Protein AF-A0AB39R1M9-F1 (afdb_monomer)

Structure (mmCIF, N/CA/C/O backbone):
data_AF-A0AB39R1M9-F1
#
_entry.id   AF-A0AB39R1M9-F1
#
loop_
_atom_site.group_PDB
_atom_site.id
_atom_site.type_symbol
_atom_site.label_atom_id
_atom_site.label_alt_id
_atom_site.label_comp_id
_atom_site.label_asym_id
_atom_site.label_entity_id
_atom_site.label_seq_id
_atom_site.pdbx_PDB_ins_code
_atom_site.Cartn_x
_atom_site.Cartn_y
_atom_site.Cartn_z
_atom_site.occupancy
_atom_site.B_iso_or_equiv
_atom_site.auth_seq_id
_atom_site.auth_comp_id
_atom_site.auth_asym_id
_atom_site.auth_atom_id
_atom_site.pdbx_PDB_model_num
ATOM 1 N N . MET A 1 1 ? 3.112 -10.300 -11.325 1.00 66.62 1 MET A N 1
ATOM 2 C CA . MET A 1 1 ? 1.669 -10.602 -11.165 1.00 66.62 1 MET A CA 1
ATOM 3 C C . MET A 1 1 ? 1.001 -9.441 -10.458 1.00 66.62 1 MET A C 1
ATOM 5 O O . MET A 1 1 ? 1.667 -8.764 -9.689 1.00 66.62 1 MET A O 1
ATOM 9 N N . ARG A 1 2 ? -0.262 -9.147 -10.774 1.00 85.62 2 ARG A N 1
ATOM 10 C CA . ARG A 1 2 ? -0.989 -8.031 -10.149 1.00 85.62 2 ARG A CA 1
ATOM 11 C C . ARG A 1 2 ? -1.494 -8.482 -8.784 1.00 85.62 2 ARG A C 1
ATOM 13 O O . ARG A 1 2 ? -2.061 -9.567 -8.705 1.00 85.62 2 ARG A O 1
ATOM 20 N N . GLY A 1 3 ? -1.305 -7.648 -7.768 1.00 88.69 3 GLY A N 1
ATOM 21 C CA . GLY A 1 3 ? -1.725 -7.949 -6.406 1.00 88.69 3 GLY A CA 1
ATOM 22 C C . GLY A 1 3 ? -3.008 -7.225 -5.999 1.00 88.69 3 GLY A C 1
ATOM 23 O O . GLY A 1 3 ? -3.229 -6.086 -6.416 1.00 88.69 3 GLY A O 1
ATOM 24 N N . LEU A 1 4 ? -3.831 -7.867 -5.169 1.00 92.75 4 LEU A N 1
ATOM 25 C CA . LEU A 1 4 ? -4.910 -7.225 -4.415 1.00 92.75 4 LEU A CA 1
ATOM 26 C C . LEU A 1 4 ? -4.599 -7.347 -2.923 1.00 92.75 4 LEU A C 1
ATOM 28 O O . LEU A 1 4 ? -4.697 -8.434 -2.353 1.00 92.75 4 LEU A O 1
ATOM 32 N N . TYR A 1 5 ? -4.249 -6.217 -2.316 1.00 93.50 5 TYR A N 1
ATOM 33 C CA . TYR A 1 5 ? -3.889 -6.102 -0.907 1.00 93.50 5 TYR A CA 1
ATOM 34 C C . TYR A 1 5 ? -4.991 -5.365 -0.155 1.00 93.50 5 TYR A C 1
ATOM 36 O O . TYR A 1 5 ? -5.406 -4.278 -0.562 1.00 93.50 5 TYR A O 1
ATOM 44 N N . VAL A 1 6 ? -5.465 -5.958 0.934 1.00 94.50 6 VAL A N 1
ATOM 45 C CA 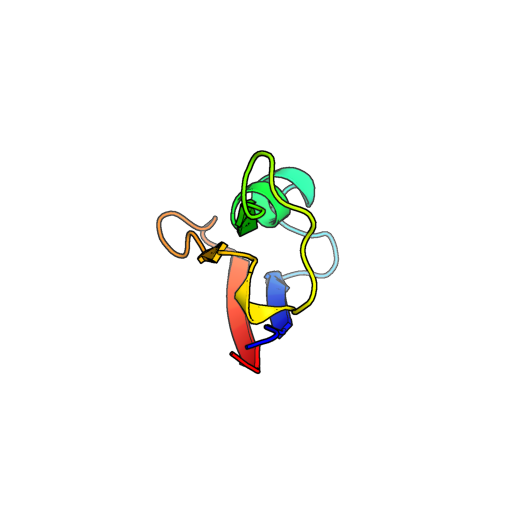. VAL A 1 6 ? -6.537 -5.413 1.768 1.00 94.50 6 VAL A CA 1
ATOM 46 C C . VAL A 1 6 ? -5.982 -5.129 3.152 1.00 94.50 6 VAL A C 1
ATOM 48 O O . VAL A 1 6 ? -5.499 -6.039 3.819 1.00 94.50 6 VAL A O 1
ATOM 51 N N . PHE A 1 7 ? -6.086 -3.875 3.585 1.00 95.00 7 PHE A N 1
ATOM 52 C CA . PHE A 1 7 ? -5.873 -3.492 4.976 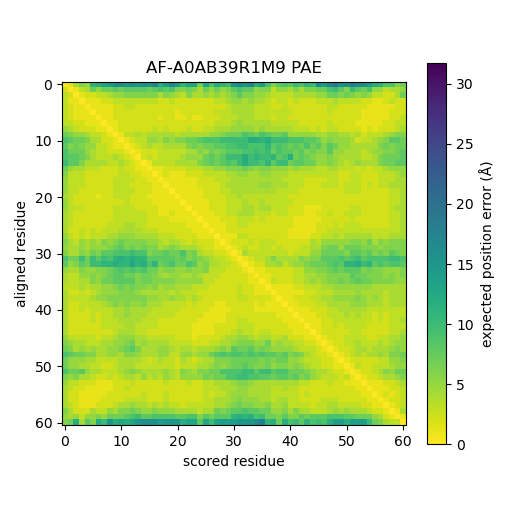1.00 95.00 7 PHE A CA 1
ATOM 53 C C . PHE A 1 7 ? -7.230 -3.448 5.677 1.00 95.00 7 PHE A C 1
ATOM 55 O O . PHE A 1 7 ? -8.078 -2.623 5.336 1.00 95.00 7 PHE A O 1
ATOM 62 N N . ALA A 1 8 ? -7.445 -4.358 6.621 1.00 94.25 8 ALA A N 1
ATOM 63 C CA . ALA A 1 8 ? -8.653 -4.424 7.430 1.00 94.25 8 ALA A CA 1
ATOM 64 C C . ALA A 1 8 ? -8.391 -3.810 8.808 1.00 94.25 8 ALA A C 1
ATOM 66 O O . ALA A 1 8 ? -7.395 -4.145 9.450 1.00 94.25 8 ALA A O 1
ATOM 67 N N . HIS A 1 9 ? -9.291 -2.930 9.241 1.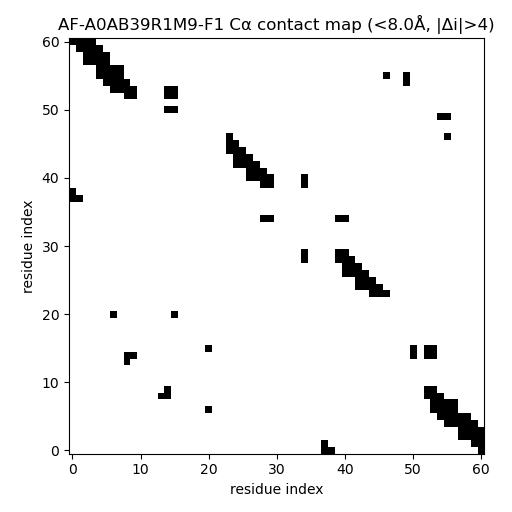00 94.44 9 HIS A N 1
ATOM 68 C CA . HIS A 1 9 ? -9.313 -2.363 10.588 1.00 94.44 9 HIS A CA 1
ATOM 69 C C . HIS A 1 9 ? -10.296 -3.141 11.472 1.00 94.44 9 HIS A C 1
ATOM 71 O O . HIS A 1 9 ? -11.257 -3.726 10.965 1.00 94.44 9 HIS A O 1
ATOM 77 N N . ASP A 1 10 ? -10.059 -3.132 12.781 1.00 92.00 10 ASP A N 1
ATOM 78 C CA . ASP A 1 10 ? -10.936 -3.733 13.793 1.00 92.00 10 ASP A CA 1
ATOM 79 C C . ASP A 1 10 ? -12.275 -2.984 13.973 1.00 92.00 10 ASP A C 1
ATOM 81 O O . ASP A 1 10 ? -13.278 -3.587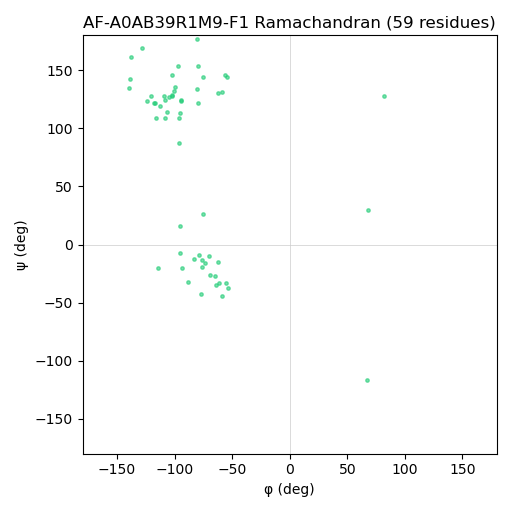 14.361 1.00 92.00 10 ASP A O 1
ATOM 85 N N . ASP A 1 11 ? -12.305 -1.681 13.674 1.00 90.31 11 ASP A N 1
ATOM 86 C CA . ASP A 1 11 ? -13.465 -0.806 13.811 1.00 90.31 11 ASP A CA 1
ATOM 87 C C . ASP A 1 11 ? -13.791 0.005 12.540 1.00 90.31 11 ASP A C 1
ATOM 89 O O . ASP A 1 11 ? -13.036 0.067 11.569 1.00 90.31 11 ASP A O 1
ATOM 93 N N . GLN A 1 12 ? -14.970 0.637 12.547 1.00 89.31 12 GLN A N 1
ATOM 94 C CA . GLN A 1 12 ? -15.483 1.432 11.422 1.00 89.31 12 GLN A CA 1
ATOM 95 C C . GLN A 1 12 ? -14.828 2.815 11.269 1.00 89.31 12 GLN A C 1
ATOM 97 O O . GLN A 1 12 ? -15.052 3.483 10.260 1.00 89.31 12 GLN A O 1
ATOM 102 N N . TYR A 1 13 ? -14.087 3.278 12.276 1.00 89.38 13 TYR A N 1
ATOM 103 C CA . TYR A 1 13 ? -13.482 4.611 12.290 1.00 89.38 13 TYR A CA 1
ATOM 104 C C . TYR A 1 13 ? -12.047 4.593 11.752 1.00 89.38 13 TYR A C 1
ATOM 106 O O . TYR A 1 13 ? -11.557 5.627 11.296 1.00 89.38 13 TYR A O 1
ATOM 114 N N . GLY A 1 14 ? -11.410 3.420 11.750 1.00 88.56 14 GLY A N 1
ATOM 115 C CA . GLY A 1 14 ? -10.042 3.216 11.306 1.00 88.56 14 GLY A CA 1
ATOM 116 C C . GLY A 1 14 ? -9.033 3.572 12.400 1.00 88.56 14 GLY A C 1
ATOM 117 O O . GLY A 1 14 ? -9.029 4.672 12.949 1.00 88.56 14 GLY A O 1
ATOM 118 N N . LYS A 1 15 ? -8.123 2.638 12.687 1.00 88.25 15 LYS A N 1
ATOM 119 C CA . LYS A 1 15 ? -7.086 2.775 13.730 1.00 88.25 15 LYS A CA 1
ATOM 120 C C . LYS A 1 15 ? -5.730 3.267 13.239 1.00 88.25 15 LYS A C 1
ATOM 122 O O . LYS A 1 15 ? -4.840 3.529 14.040 1.00 88.25 15 LYS A O 1
ATOM 127 N N . ALA A 1 16 ? -5.550 3.385 11.927 1.00 91.75 16 ALA A N 1
ATOM 128 C CA . ALA A 1 16 ? -4.296 3.829 11.335 1.00 91.75 16 ALA A CA 1
ATOM 129 C C . ALA A 1 16 ? -4.556 4.796 10.174 1.00 91.75 16 ALA A C 1
ATOM 131 O O . ALA A 1 16 ? -5.485 4.578 9.392 1.00 91.75 16 ALA A O 1
ATOM 132 N N . PRO A 1 17 ? -3.730 5.843 10.007 1.00 93.06 17 PRO A N 1
ATOM 133 C CA . PRO A 1 17 ? -3.814 6.715 8.847 1.00 93.06 17 PRO A CA 1
ATOM 134 C C . PRO A 1 17 ? -3.617 5.933 7.545 1.00 93.06 17 PRO A C 1
ATOM 136 O O . PRO A 1 17 ? -2.618 5.235 7.380 1.00 93.06 17 PRO A O 1
ATOM 139 N N . ALA A 1 18 ? -4.506 6.136 6.569 1.00 91.94 18 ALA A N 1
ATOM 140 C CA . ALA A 1 18 ? -4.431 5.455 5.273 1.00 91.94 18 ALA A CA 1
ATOM 141 C C . ALA A 1 18 ? -3.063 5.618 4.587 1.00 91.94 18 ALA A C 1
ATOM 143 O O . ALA A 1 18 ? -2.547 4.670 4.008 1.00 91.94 18 ALA A O 1
ATOM 144 N N . ARG A 1 19 ? -2.433 6.796 4.706 1.00 93.44 19 ARG A N 1
ATOM 145 C CA . ARG A 1 19 ? -1.093 7.045 4.152 1.00 93.44 19 ARG A CA 1
ATOM 146 C C . ARG A 1 19 ? -0.044 6.084 4.716 1.00 93.44 19 ARG A C 1
ATOM 148 O O . ARG A 1 19 ? 0.698 5.503 3.943 1.00 93.44 19 ARG A O 1
ATOM 155 N N . GLN A 1 20 ? -0.048 5.849 6.029 1.00 92.62 20 GLN A N 1
ATOM 156 C CA . GLN A 1 20 ? 0.898 4.937 6.682 1.00 92.62 20 GLN A CA 1
ATOM 157 C C . GLN A 1 20 ? 0.763 3.496 6.168 1.00 92.62 20 GLN A C 1
ATOM 159 O O . GLN A 1 20 ? 1.749 2.762 6.116 1.00 92.62 20 GLN A O 1
ATOM 164 N N . LEU A 1 21 ? -0.460 3.087 5.817 1.00 94.19 21 LEU A N 1
ATOM 165 C CA . LEU A 1 21 ? -0.747 1.769 5.256 1.00 94.19 21 LEU A CA 1
ATOM 166 C C . LEU A 1 21 ? -0.342 1.687 3.781 1.00 94.19 21 LEU A C 1
ATOM 168 O O . LEU A 1 21 ? 0.292 0.720 3.370 1.00 94.19 21 LEU A O 1
ATOM 172 N N . LEU A 1 22 ? -0.638 2.725 2.996 1.00 93.94 22 LEU A N 1
ATOM 173 C CA . LEU A 1 22 ? -0.249 2.802 1.585 1.00 93.94 22 LEU A CA 1
ATOM 174 C C . LEU A 1 22 ? 1.273 2.841 1.402 1.00 93.94 22 LEU A C 1
ATOM 176 O O . LEU A 1 22 ? 1.777 2.209 0.479 1.00 93.94 22 LEU A O 1
ATOM 180 N N . ASP A 1 23 ? 2.006 3.480 2.318 1.00 93.88 23 ASP A N 1
ATOM 181 C CA . ASP A 1 23 ? 3.477 3.512 2.314 1.00 93.88 23 ASP A CA 1
ATOM 182 C C . ASP A 1 23 ? 4.105 2.110 2.480 1.00 93.88 23 ASP A C 1
ATOM 184 O O . ASP A 1 23 ? 5.287 1.913 2.194 1.00 93.88 23 ASP A O 1
ATOM 188 N N . ARG A 1 24 ? 3.330 1.103 2.913 1.00 93.81 24 ARG A N 1
ATOM 189 C CA . ARG A 1 24 ? 3.794 -0.295 2.983 1.00 93.81 24 ARG A CA 1
ATOM 190 C C . ARG A 1 24 ? 3.905 -0.961 1.619 1.00 93.81 24 ARG A C 1
ATOM 192 O O . ARG A 1 24 ? 4.532 -2.013 1.531 1.00 93.81 24 ARG A O 1
ATOM 199 N N . ILE A 1 25 ? 3.304 -0.385 0.580 1.00 93.75 25 ILE A N 1
ATOM 200 C CA . ILE A 1 25 ? 3.341 -0.915 -0.780 1.0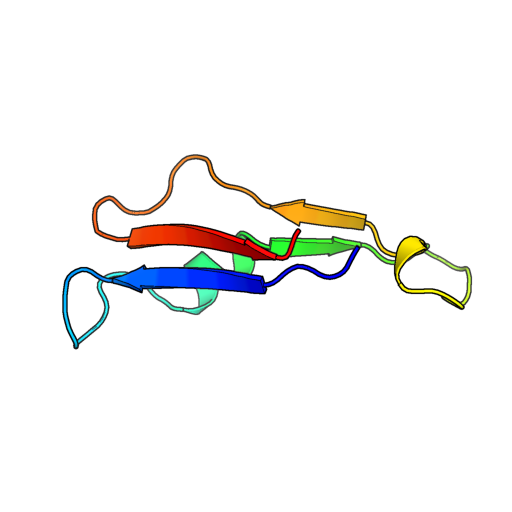0 93.75 25 ILE A CA 1
ATOM 201 C C . ILE A 1 25 ? 4.229 0.002 -1.613 1.00 93.75 25 ILE A C 1
ATOM 203 O O . ILE A 1 25 ? 3.850 1.120 -1.957 1.00 93.75 25 ILE A O 1
ATOM 207 N N . THR A 1 26 ? 5.411 -0.488 -1.973 1.00 94.31 26 THR A N 1
ATOM 208 C CA . THR A 1 26 ? 6.336 0.246 -2.836 1.00 94.31 26 THR A CA 1
ATOM 209 C C . THR A 1 26 ? 6.321 -0.358 -4.230 1.00 94.31 26 THR A C 1
ATOM 211 O O . THR A 1 26 ? 6.548 -1.551 -4.405 1.00 94.31 26 THR A O 1
ATOM 214 N N . VAL A 1 27 ? 6.089 0.475 -5.245 1.00 93.62 27 VAL A N 1
ATOM 215 C CA . VAL A 1 27 ? 6.145 0.060 -6.651 1.00 93.62 27 VAL A CA 1
ATOM 216 C C . VAL A 1 27 ? 7.320 0.749 -7.328 1.00 93.62 27 VAL A C 1
ATOM 218 O O . VAL A 1 27 ? 7.371 1.976 -7.413 1.00 93.62 27 VAL A O 1
ATOM 221 N N . LYS A 1 28 ? 8.264 -0.044 -7.833 1.00 94.56 28 LYS A N 1
ATOM 222 C CA . LYS A 1 28 ? 9.432 0.431 -8.578 1.00 94.56 28 LYS A CA 1
ATOM 223 C C . LYS A 1 28 ? 9.267 0.077 -10.048 1.00 94.56 28 LYS A C 1
ATOM 225 O O . LYS A 1 28 ? 9.056 -1.081 -10.392 1.00 94.56 28 LYS A O 1
ATOM 230 N N . GLY A 1 29 ? 9.339 1.087 -10.910 1.00 93.69 29 GLY A N 1
ATOM 231 C CA . GLY A 1 29 ? 9.360 0.893 -12.360 1.00 93.69 29 GLY A CA 1
ATOM 232 C C . GLY A 1 29 ? 10.749 0.510 -12.883 1.00 93.69 29 GLY A C 1
ATOM 233 O O . GLY A 1 29 ? 11.722 0.533 -12.126 1.00 93.69 29 GLY A O 1
ATOM 234 N N . PRO A 1 30 ? 10.879 0.248 -14.193 1.00 94.00 30 PRO A N 1
ATOM 235 C CA . PRO A 1 30 ? 12.123 -0.212 -14.822 1.00 94.00 30 PRO A CA 1
ATOM 236 C C . PRO A 1 30 ? 13.189 0.898 -15.000 1.00 94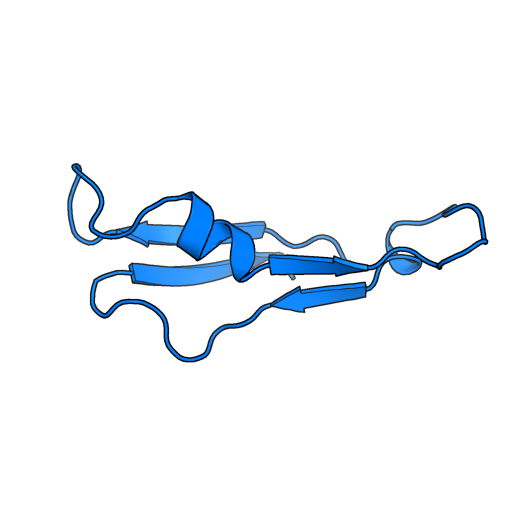.00 30 PRO A C 1
ATOM 238 O O . PRO A 1 30 ? 14.031 0.842 -15.898 1.00 94.00 30 PRO A O 1
ATOM 241 N N . GLY A 1 31 ? 13.162 1.941 -14.166 1.00 92.19 31 GLY A N 1
ATOM 242 C CA . GLY A 1 31 ? 14.074 3.082 -14.236 1.00 92.19 31 GLY A CA 1
ATOM 243 C C . GLY A 1 31 ? 13.863 3.934 -15.490 1.00 92.19 31 GLY A C 1
ATOM 244 O O . GLY A 1 31 ? 12.812 4.543 -15.659 1.00 92.19 31 GLY A O 1
ATOM 245 N N . HIS A 1 32 ? 14.878 3.994 -16.356 1.00 91.31 32 HIS A N 1
ATOM 246 C CA . HIS A 1 32 ? 14.875 4.824 -17.571 1.00 91.31 32 HIS A CA 1
ATOM 247 C C .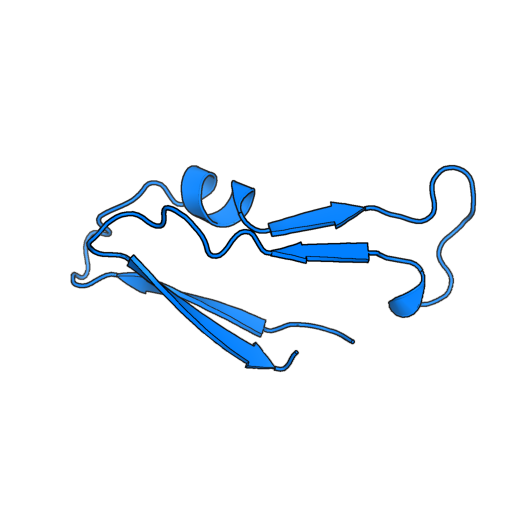 HIS A 1 32 ? 14.171 4.163 -18.767 1.00 91.31 32 HIS A C 1
ATOM 249 O O . HIS A 1 32 ? 13.920 4.825 -19.775 1.00 91.31 32 HIS A O 1
ATOM 255 N N . ALA A 1 33 ? 13.875 2.863 -18.692 1.00 92.62 33 ALA A N 1
ATOM 256 C CA . ALA A 1 33 ? 13.182 2.153 -19.759 1.00 92.62 33 ALA A CA 1
ATOM 257 C C . ALA A 1 33 ? 11.669 2.419 -19.719 1.00 92.62 33 ALA A C 1
ATOM 259 O O . ALA A 1 33 ? 11.083 2.680 -18.671 1.00 92.62 33 ALA A O 1
ATOM 260 N N . THR A 1 34 ? 11.005 2.316 -20.871 1.00 93.62 34 THR A N 1
ATOM 261 C CA . THR A 1 34 ? 9.539 2.343 -20.913 1.00 93.62 34 THR A CA 1
ATOM 262 C C . THR A 1 34 ? 8.987 0.976 -20.530 1.00 93.62 34 THR A C 1
ATOM 264 O O . THR A 1 34 ? 9.274 -0.003 -21.218 1.00 93.62 34 THR A O 1
ATOM 267 N N . ALA A 1 35 ? 8.154 0.915 -19.490 1.00 94.00 35 ALA A N 1
ATOM 268 C CA . ALA A 1 35 ? 7.424 -0.302 -19.148 1.00 94.00 35 ALA A CA 1
ATOM 269 C C . ALA A 1 35 ? 6.464 -0.699 -20.287 1.00 94.00 35 ALA A C 1
ATOM 271 O O . ALA A 1 35 ? 5.705 0.123 -20.811 1.00 94.00 35 ALA A O 1
ATOM 272 N N . ARG A 1 36 ? 6.515 -1.967 -20.688 1.00 94.44 36 ARG A N 1
ATOM 273 C CA . ARG A 1 36 ? 5.675 -2.611 -21.710 1.00 94.44 36 ARG A CA 1
ATOM 274 C C . ARG A 1 36 ? 4.775 -3.686 -21.114 1.00 94.44 36 ARG A C 1
ATOM 276 O O . ARG A 1 36 ? 3.772 -4.045 -21.726 1.00 94.44 36 ARG A O 1
ATOM 283 N N . SER A 1 37 ? 5.117 -4.186 -19.932 1.00 92.56 37 SER A N 1
ATOM 284 C CA . SER A 1 37 ? 4.349 -5.192 -19.212 1.00 92.56 37 SER A CA 1
ATOM 285 C C . SER A 1 37 ? 4.271 -4.859 -17.722 1.00 92.56 37 SER A C 1
ATOM 287 O O . SER A 1 37 ? 5.078 -4.101 -17.192 1.00 92.56 37 SER A O 1
ATOM 289 N N . PHE A 1 38 ? 3.311 -5.457 -17.012 1.00 90.88 38 PHE A N 1
ATOM 290 C CA . PHE A 1 38 ? 3.259 -5.328 -15.552 1.00 90.88 38 PHE A CA 1
ATOM 291 C C . PHE A 1 38 ? 4.476 -5.979 -14.873 1.00 90.88 38 PHE A C 1
ATOM 293 O O . PHE A 1 38 ? 4.871 -5.555 -13.795 1.00 90.88 38 PHE A O 1
ATOM 300 N N . ASN A 1 39 ? 5.087 -6.984 -15.505 1.00 91.00 39 ASN A N 1
ATOM 301 C CA . ASN A 1 39 ? 6.261 -7.665 -14.960 1.00 91.00 39 ASN A CA 1
ATOM 302 C C . ASN A 1 39 ? 7.518 -6.782 -14.974 1.00 91.00 39 ASN A C 1
ATOM 304 O O . ASN A 1 39 ? 8.512 -7.146 -14.358 1.00 91.00 39 ASN A O 1
ATOM 308 N N . ASP A 1 40 ? 7.467 -5.622 -15.634 1.00 93.44 40 ASP A N 1
ATOM 309 C CA . ASP A 1 40 ? 8.555 -4.641 -15.628 1.00 93.44 40 ASP A CA 1
ATOM 310 C C . ASP A 1 40 ? 8.560 -3.807 -14.333 1.00 93.44 40 ASP A C 1
ATOM 312 O O . ASP A 1 40 ? 9.487 -3.034 -14.093 1.00 93.44 40 ASP A O 1
ATOM 316 N N . TYR A 1 41 ? 7.513 -3.942 -13.511 1.00 93.06 41 TYR A N 1
ATOM 317 C CA . TYR A 1 41 ? 7.412 -3.325 -12.198 1.00 93.06 41 TYR A CA 1
ATOM 318 C C . TYR A 1 41 ? 7.758 -4.332 -11.105 1.00 93.06 41 TYR A C 1
ATOM 320 O O . TYR A 1 41 ? 7.252 -5.456 -11.083 1.00 93.06 41 TYR A O 1
ATOM 328 N N . GLN A 1 42 ? 8.562 -3.886 -10.147 1.00 92.56 42 GLN A N 1
ATOM 329 C CA . GLN A 1 42 ? 8.779 -4.584 -8.890 1.00 92.56 42 GLN A CA 1
ATOM 330 C C . GLN A 1 42 ? 7.820 -4.019 -7.841 1.00 92.56 42 GLN A C 1
ATOM 332 O O . GLN A 1 42 ? 7.813 -2.815 -7.584 1.00 92.56 42 GLN A O 1
ATOM 337 N N . VAL A 1 43 ? 7.007 -4.891 -7.248 1.00 92.38 43 VAL A N 1
ATOM 338 C CA . VAL A 1 43 ? 6.099 -4.550 -6.150 1.00 92.38 43 VAL A CA 1
ATOM 339 C C . VAL A 1 43 ? 6.674 -5.147 -4.871 1.00 92.38 43 VAL A C 1
ATOM 341 O O . VAL A 1 43 ? 6.746 -6.366 -4.743 1.00 92.38 43 VAL A O 1
ATOM 344 N N . ASP A 1 44 ? 7.089 -4.286 -3.949 1.00 92.81 44 ASP A N 1
ATOM 345 C CA . ASP A 1 44 ? 7.574 -4.660 -2.623 1.00 92.81 44 ASP A CA 1
ATOM 346 C C . ASP A 1 44 ? 6.460 -4.386 -1.597 1.00 92.81 44 ASP A C 1
ATOM 348 O O . ASP A 1 44 ? 5.902 -3.284 -1.559 1.00 92.81 44 ASP A O 1
ATOM 352 N N . VAL A 1 45 ? 6.131 -5.378 -0.764 1.00 92.81 45 VAL A N 1
ATOM 353 C CA . VAL A 1 45 ? 5.100 -5.268 0.281 1.00 92.81 45 VAL A CA 1
ATOM 354 C C . VAL A 1 45 ? 5.733 -5.470 1.651 1.00 92.81 45 VAL A C 1
ATOM 356 O O . VAL A 1 45 ? 6.354 -6.494 1.928 1.00 92.81 45 VAL A O 1
ATOM 359 N N . HIS A 1 46 ? 5.589 -4.471 2.517 1.00 92.31 46 HIS A N 1
ATOM 360 C CA . HIS A 1 46 ? 6.180 -4.452 3.851 1.00 92.31 46 HIS A CA 1
ATOM 361 C C . HIS A 1 46 ? 5.179 -4.926 4.910 1.00 92.31 46 HIS A C 1
ATOM 363 O O . HIS A 1 46 ? 4.492 -4.122 5.544 1.00 92.31 46 HIS A O 1
ATOM 369 N N . GLU A 1 47 ? 5.130 -6.243 5.118 1.00 88.75 47 GLU A N 1
ATOM 370 C CA . GLU A 1 47 ? 4.209 -6.897 6.064 1.00 88.75 47 GLU A CA 1
ATOM 371 C C . GLU A 1 47 ? 4.641 -6.755 7.537 1.00 88.75 47 GLU A C 1
ATOM 373 O O . GLU A 1 47 ? 3.837 -6.897 8.452 1.00 88.75 47 GLU A O 1
ATOM 378 N N . ALA A 1 48 ? 5.912 -6.445 7.799 1.00 87.62 48 ALA A N 1
ATOM 379 C CA . ALA A 1 48 ? 6.425 -6.306 9.159 1.00 87.62 48 ALA A CA 1
ATOM 380 C C . ALA A 1 48 ? 5.988 -4.988 9.822 1.00 87.62 48 ALA A C 1
ATOM 382 O O . ALA A 1 48 ? 5.951 -3.935 9.187 1.00 87.62 48 ALA A O 1
ATOM 383 N N . GLY A 1 49 ? 5.725 -5.019 11.133 1.00 86.12 49 GLY A N 1
ATOM 384 C CA . GLY A 1 49 ? 5.463 -3.816 11.934 1.00 86.12 49 GLY A CA 1
ATOM 385 C C . GLY A 1 49 ? 4.155 -3.103 11.591 1.00 86.12 49 GLY A C 1
ATOM 386 O O . GLY A 1 49 ? 4.099 -1.876 11.664 1.00 86.12 49 GLY A O 1
ATOM 387 N N . LEU A 1 50 ? 3.137 -3.833 11.129 1.00 89.25 50 LEU A N 1
ATOM 388 C CA . LEU A 1 50 ? 1.772 -3.316 11.013 1.00 89.25 50 LEU A CA 1
ATOM 389 C C . LEU A 1 50 ? 1.276 -2.797 12.379 1.00 89.25 50 LEU A C 1
ATOM 391 O O . LEU A 1 50 ? 1.667 -3.352 13.407 1.00 89.25 50 LEU A O 1
ATOM 395 N N . PRO A 1 51 ? 0.446 -1.737 12.410 1.00 89.81 51 PRO A N 1
ATOM 396 C CA . PRO A 1 51 ? -0.268 -1.347 13.625 1.00 89.81 51 PRO A CA 1
ATOM 397 C C . PRO A 1 51 ? -1.067 -2.530 14.185 1.00 89.81 51 PRO A C 1
ATOM 399 O O . PRO A 1 51 ? -1.612 -3.305 13.403 1.00 89.81 51 PRO A O 1
ATOM 402 N N . GLU A 1 52 ? -1.151 -2.653 15.513 1.00 86.50 52 GLU A N 1
ATOM 403 C CA . GLU A 1 52 ? -1.753 -3.822 16.184 1.00 86.50 52 GLU A CA 1
ATOM 404 C C . GLU A 1 52 ? -3.193 -4.110 15.726 1.00 86.50 52 GLU A C 1
ATOM 406 O O . GLU A 1 52 ? -3.569 -5.269 15.575 1.00 86.50 52 GLU A O 1
ATOM 411 N N . ASP A 1 53 ? -3.954 -3.065 15.398 1.00 91.19 53 ASP A N 1
ATOM 412 C CA . ASP A 1 53 ? -5.362 -3.167 15.000 1.00 91.19 53 ASP A CA 1
ATOM 413 C C . ASP A 1 53 ? -5.576 -3.223 13.472 1.00 91.19 53 ASP A C 1
ATOM 415 O O . ASP A 1 53 ? -6.677 -2.965 12.974 1.00 91.19 53 ASP A O 1
ATOM 419 N N . VAL A 1 54 ? -4.519 -3.494 12.694 1.00 93.88 54 VAL A N 1
ATOM 420 C CA . VAL A 1 54 ? -4.595 -3.584 11.229 1.00 93.88 54 VAL A CA 1
ATOM 421 C C . VAL A 1 54 ? -4.087 -4.926 10.730 1.00 93.88 54 VAL A C 1
ATOM 423 O O . VAL A 1 54 ? -2.929 -5.291 10.914 1.00 93.88 54 VAL A O 1
ATOM 426 N N . THR A 1 55 ? -4.943 -5.625 9.989 1.00 94.62 55 THR A N 1
ATOM 427 C CA . THR A 1 55 ? -4.586 -6.869 9.300 1.00 94.62 55 THR A CA 1
ATOM 428 C C . THR A 1 55 ? -4.356 -6.605 7.817 1.00 94.62 55 THR A C 1
ATOM 430 O O . THR A 1 55 ? -5.220 -6.047 7.144 1.00 94.62 55 THR A O 1
ATOM 433 N N . LEU A 1 56 ? -3.213 -7.042 7.287 1.00 94.38 56 LEU A N 1
ATOM 434 C CA . LEU A 1 56 ? -2.946 -7.066 5.850 1.00 94.38 56 LEU A CA 1
ATOM 435 C C . LEU A 1 56 ? -3.287 -8.449 5.283 1.00 94.38 56 LEU A C 1
ATOM 437 O O . LEU A 1 56 ? -2.758 -9.457 5.741 1.00 94.38 56 LEU A O 1
ATOM 441 N N . THR A 1 57 ? -4.158 -8.495 4.275 1.00 94.25 57 THR A N 1
ATOM 442 C CA . THR A 1 57 ? -4.519 -9.718 3.545 1.00 94.25 57 THR A CA 1
ATOM 443 C C . THR A 1 57 ? -4.198 -9.569 2.063 1.00 94.25 57 THR A C 1
ATOM 445 O O . THR A 1 57 ? -4.660 -8.629 1.415 1.00 94.25 57 THR A O 1
ATOM 448 N N . THR A 1 58 ? -3.459 -10.527 1.506 1.00 92.56 58 THR A N 1
ATOM 449 C CA . THR A 1 58 ? -3.201 -10.627 0.062 1.00 92.56 58 THR A CA 1
ATOM 450 C C . THR A 1 58 ? -4.203 -11.599 -0.556 1.00 92.56 58 THR A C 1
ATOM 452 O O . THR A 1 58 ? -4.137 -12.800 -0.309 1.00 92.56 58 THR A O 1
ATOM 455 N N . LEU A 1 59 ? -5.157 -11.084 -1.336 1.00 88.19 59 LEU A N 1
ATOM 456 C CA . LEU A 1 59 ? -6.220 -11.888 -1.961 1.00 88.19 59 LEU A CA 1
ATOM 457 C C . LEU A 1 59 ? -5.809 -12.452 -3.325 1.00 88.19 59 LEU A C 1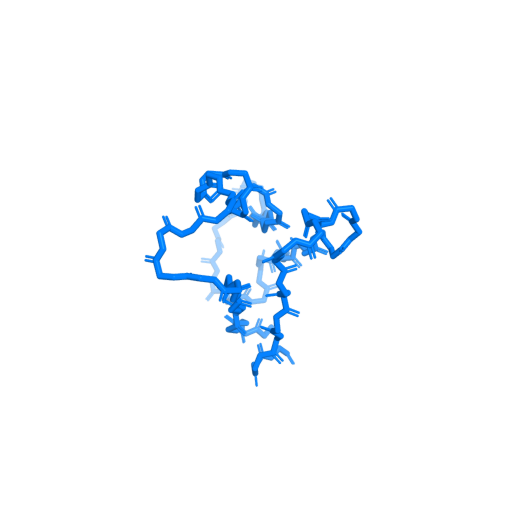
ATOM 459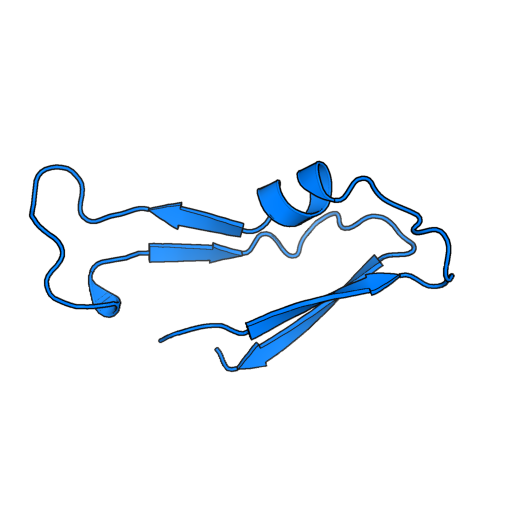 O O . LEU A 1 59 ? -6.258 -13.523 -3.725 1.00 88.19 59 LEU A O 1
ATOM 463 N N . ILE A 1 60 ? -4.982 -11.704 -4.052 1.00 82.25 60 ILE A N 1
ATOM 464 C CA . ILE A 1 60 ? -4.409 -12.078 -5.346 1.00 82.25 60 ILE A CA 1
ATOM 465 C C . ILE A 1 60 ? -2.961 -11.592 -5.306 1.00 82.25 60 ILE A C 1
ATOM 467 O O . ILE A 1 60 ? -2.730 -10.470 -4.854 1.00 82.25 60 ILE A O 1
ATOM 471 N N . GLY A 1 61 ? -2.006 -12.415 -5.735 1.00 66.88 61 GLY A N 1
ATOM 472 C CA . GLY A 1 61 ? -0.572 -12.119 -5.696 1.00 66.88 61 GLY A CA 1
ATOM 473 C C . GLY A 1 61 ? 0.217 -13.177 -6.436 1.00 66.88 61 GLY A C 1
ATOM 474 O O . GLY A 1 61 ? -0.019 -14.366 -6.138 1.00 66.88 61 GLY A O 1
#

Secondary structure (DSSP, 8-state):
---EEEEEESSSS-SS-HHHHHTTEEEE--TTSPP-SGGGSEEEE--TT--TTEEEEEEE-

Nearest PDB structures (foldseek):
  8gaf-assembly1_E  TM=8.521E-01  e=1.976E-03  Neisseria lactamica
  8dfs-assembly1_B  TM=7.961E-01  e=1.737E-03  Nitratidesulfovibrio vulgaris str. Hildenborough
  7kha-assembly1_H  TM=7.727E-01  e=9.927E-03  Nitratidesulfovibrio vulgaris str. Hildenborough

Solvent-accessible surface area (backbone atoms only — not comparable to full-atom values): 4033 Å² total; per-residue (Å²): 116,77,68,42,78,44,80,44,52,85,54,97,82,58,84,65,63,67,65,70,58,52,68,32,54,45,77,42,68,58,75,92,54,82,73,88,52,75,75,46,42,48,78,48,73,57,78,72,88,59,59,94,58,46,47,82,43,77,80,38,110

Radius of gyration: 13.88 Å; Cα contacts (8 Å, |Δi|>4): 77; chains: 1; bounding box: 30×19×38 Å

Organism: NCBI:txid3238631

Foldseek 3Di:
DDWDKDKDFPDPVDDDDPVVQVVQWDKDAQPPDDDPDPVRIDIHGRLPPPDPRIDIDIPDD

Sequence (61 aa):
MRGLYVFAHDDQYGKAPARQLLDRITVKGPGHATARSFNDYQVDVHEAGLPEDVTLTTLIG

Mean predicted aligned error: 3.97 Å

pLDDT: mean 91.05, std 5.2, range [66.62, 95.0]